Protein AF-A0A853FL81-F1 (afdb_monomer)

Organism: NCBI:txid659016

pLDDT: mean 83.59, std 8.28, range [58.41, 93.62]

Radius of gyration: 17.73 Å; Cα contacts (8 Å, |Δi|>4): 113; chains: 1; bounding box: 42×28×44 Å

Foldseek 3Di:
DAPDLEAAAEEEDPPDPQVVQQQVQLVVLNRHYDDPHYDNDPVRVVVCVVPHPHDYDDDPVSDDPVDDDDDVVNSGHDTDDDDDDDDQDDDPPRVPVVNVVVVVVVVVVVVVD

Secondary structure (DSSP, 8-state):
----SEEEEEEE-TT-HHHHHHHHHHHTTTPEEEEEEEESSHHHHHHHHHHSS-B----GGG--TTS----GGGT-PPPPP---------STTTT-HHHHHHHHHHHHHHHT-

Nearest PDB structures (foldseek):
  3onm-assembly1_A  TM=8.603E-01  e=4.520E-04  Yersinia pseudotuberculosis IP 31758
  3onm-assembly1_B  TM=8.808E-01  e=3.614E-03  Yersinia pseudotuberculosis IP 31758
  7yhj-assembly2_D-2  TM=8.833E-01  e=8.082E-03  Escherichia coli
  7yhj-assembly1_E  TM=8.850E-01  e=7.558E-03  Escherichia coli
  7yhj-assembly1_C  TM=8.945E-01  e=9.884E-03  Escherichia coli

Mean predicted aligned error: 6.87 Å

Sequence (113 aa):
MYKRENVPVEIFHTGDVFRSRAIERLESTGKRARIVVSSPSFSGVRAALLSHQVVAVLFLRNVSPVWRVLTRKDGFPPLPKIGTQLVRGTTRDKRHQIVNDVADLIKTVWADL

Structure (mmCIF, N/CA/C/O backbone):
data_AF-A0A853FL81-F1
#
_entry.id   AF-A0A853FL81-F1
#
loop_
_atom_site.group_PDB
_atom_site.id
_atom_site.type_symbol
_atom_site.label_atom_id
_atom_site.label_alt_id
_atom_site.label_comp_id
_atom_site.label_asym_id
_atom_site.label_entity_id
_atom_site.label_seq_id
_atom_site.pdbx_PDB_ins_code
_atom_site.Cartn_x
_atom_site.Cartn_y
_atom_site.Cartn_z
_atom_site.occupancy
_atom_site.B_iso_or_equiv
_atom_site.auth_seq_id
_atom_site.auth_comp_id
_atom_site.auth_asym_id
_atom_site.auth_atom_id
_atom_site.pdbx_PDB_model_num
ATOM 1 N N . MET A 1 1 ? -16.435 -0.452 13.164 1.00 58.41 1 MET A N 1
ATOM 2 C CA . MET A 1 1 ? -16.075 0.981 13.061 1.00 58.41 1 MET A CA 1
ATOM 3 C C . MET A 1 1 ? -14.763 1.236 13.799 1.00 58.41 1 MET A C 1
ATOM 5 O O . MET A 1 1 ? -14.672 0.894 14.974 1.00 58.41 1 MET A O 1
ATOM 9 N N . TYR A 1 2 ? -13.742 1.785 13.129 1.00 72.94 2 TYR A N 1
ATOM 10 C CA . TYR A 1 2 ? -12.445 2.106 13.740 1.00 72.94 2 TYR A CA 1
ATOM 11 C C . TYR A 1 2 ? -12.520 3.449 14.481 1.00 72.94 2 TYR A C 1
ATOM 13 O O . TYR A 1 2 ? -12.651 4.508 13.862 1.00 72.94 2 TYR A O 1
ATOM 21 N N . LYS A 1 3 ? -12.472 3.394 15.819 1.00 73.00 3 LYS A N 1
ATOM 22 C CA . LYS A 1 3 ? -12.810 4.526 16.702 1.00 73.00 3 LYS A CA 1
ATOM 23 C C . LYS A 1 3 ? -11.682 5.540 16.936 1.00 73.00 3 LYS A C 1
ATOM 25 O O . LYS A 1 3 ? -11.952 6.598 17.483 1.00 73.00 3 LYS A O 1
ATOM 30 N N . ARG A 1 4 ? -10.432 5.251 16.552 1.00 77.12 4 ARG A N 1
ATOM 31 C CA . ARG A 1 4 ? -9.318 6.192 16.775 1.00 77.12 4 ARG A CA 1
ATOM 32 C C . ARG A 1 4 ? -9.322 7.301 15.716 1.00 77.12 4 ARG A C 1
ATOM 34 O O . ARG A 1 4 ? -9.437 7.016 14.519 1.00 77.12 4 ARG A O 1
ATOM 41 N N . GLU A 1 5 ? -9.181 8.544 16.173 1.00 75.00 5 GLU A N 1
ATOM 42 C CA . GLU A 1 5 ? -8.970 9.733 15.329 1.00 75.00 5 GLU A CA 1
ATOM 43 C C . GLU A 1 5 ? -7.543 9.788 14.773 1.00 75.00 5 GLU A C 1
ATOM 45 O O . GLU A 1 5 ? -7.343 10.131 13.611 1.00 75.00 5 GLU A O 1
ATOM 50 N N . ASN A 1 6 ? -6.566 9.375 15.589 1.00 80.12 6 ASN A N 1
ATOM 51 C CA . ASN A 1 6 ? -5.179 9.178 15.181 1.00 80.12 6 ASN A CA 1
ATOM 52 C C . ASN A 1 6 ? -4.967 7.710 14.814 1.00 80.12 6 ASN A C 1
ATOM 54 O O . ASN A 1 6 ? -4.939 6.835 15.687 1.00 80.12 6 ASN A O 1
ATOM 58 N N . VAL A 1 7 ? -4.821 7.433 13.522 1.00 77.94 7 VAL A N 1
ATOM 59 C CA . VAL A 1 7 ? -4.589 6.071 13.039 1.00 77.94 7 VAL A CA 1
ATOM 60 C C . VAL A 1 7 ? -3.084 5.801 13.058 1.00 77.94 7 VAL A C 1
ATOM 62 O O . VAL A 1 7 ? -2.349 6.504 12.367 1.00 77.94 7 VAL A O 1
ATOM 65 N N . PRO A 1 8 ? -2.593 4.818 13.836 1.00 77.50 8 PRO A N 1
ATOM 66 C CA . PRO A 1 8 ? -1.213 4.369 13.743 1.00 77.50 8 PRO A CA 1
ATOM 67 C C . PRO A 1 8 ? -1.031 3.645 12.411 1.00 77.50 8 PRO A C 1
ATOM 69 O O . PRO A 1 8 ? -1.571 2.555 12.205 1.00 77.50 8 PRO A O 1
ATOM 72 N N . VAL A 1 9 ? -0.299 4.274 11.501 1.00 74.75 9 VAL A N 1
ATOM 73 C CA . VAL A 1 9 ? -0.038 3.721 10.179 1.00 74.75 9 VAL A CA 1
ATOM 74 C C . VAL A 1 9 ? 1.417 3.278 10.107 1.00 74.75 9 VAL A C 1
ATOM 76 O O . VAL A 1 9 ? 2.327 4.039 10.449 1.00 74.75 9 VAL A O 1
ATOM 79 N N . GLU A 1 10 ? 1.623 2.037 9.682 1.00 73.69 10 GLU A N 1
ATOM 80 C CA . GLU A 1 10 ? 2.874 1.629 9.064 1.00 73.69 10 GLU A CA 1
ATOM 81 C C . GLU A 1 10 ? 2.732 1.859 7.569 1.00 73.69 10 GLU A C 1
ATOM 83 O O . GLU A 1 10 ? 1.733 1.483 6.953 1.00 73.69 10 GLU A O 1
ATOM 88 N N . ILE A 1 11 ? 3.695 2.570 7.003 1.00 68.25 11 ILE A N 1
ATOM 89 C CA . ILE A 1 11 ? 3.682 2.871 5.586 1.00 68.25 11 ILE A CA 1
ATOM 90 C C . ILE A 1 11 ? 5.103 2.756 5.058 1.00 68.25 11 ILE A C 1
ATOM 92 O O . ILE A 1 11 ? 6.062 3.065 5.765 1.00 68.25 11 ILE A O 1
ATOM 96 N N . PHE A 1 12 ? 5.219 2.385 3.785 1.00 62.47 12 PHE A N 1
ATOM 97 C CA . PHE A 1 12 ? 6.453 2.497 3.031 1.00 62.47 12 PHE A CA 1
ATOM 98 C C . PHE A 1 12 ? 7.167 3.853 3.212 1.00 62.47 12 PHE A C 1
ATOM 100 O O . PHE A 1 12 ? 6.562 4.883 3.535 1.00 62.47 12 PHE A O 1
ATOM 107 N N . HIS A 1 13 ? 8.485 3.820 3.008 1.00 68.94 13 HIS A N 1
ATOM 108 C CA . HIS A 1 13 ? 9.416 4.938 3.180 1.00 68.94 13 HIS A CA 1
ATOM 109 C C . HIS A 1 13 ? 8.948 6.295 2.611 1.00 68.94 13 HIS A C 1
ATOM 111 O O . HIS A 1 13 ? 8.121 6.399 1.706 1.00 68.94 13 HIS A O 1
ATOM 117 N N . THR A 1 14 ? 9.482 7.382 3.177 1.00 60.97 14 THR A N 1
ATOM 118 C CA . THR A 1 14 ? 9.193 8.757 2.736 1.00 60.97 14 THR A CA 1
ATOM 119 C C . THR A 1 14 ? 9.492 8.928 1.242 1.00 60.97 14 THR A C 1
ATOM 121 O O . THR A 1 14 ? 10.557 8.525 0.787 1.00 60.97 14 THR A O 1
ATOM 124 N N . GLY A 1 15 ? 8.565 9.541 0.497 1.00 66.19 15 GLY A N 1
ATOM 125 C CA . GLY A 1 15 ? 8.654 9.703 -0.962 1.00 66.19 15 GLY A CA 1
ATOM 126 C C . GLY A 1 15 ? 7.860 8.662 -1.756 1.00 66.19 15 GLY A C 1
ATOM 127 O O . GLY A 1 15 ? 7.657 8.838 -2.955 1.00 66.19 15 GLY A O 1
ATOM 128 N N . ASP A 1 16 ? 7.348 7.622 -1.095 1.00 79.81 16 ASP A N 1
ATOM 129 C CA . ASP A 1 16 ? 6.513 6.623 -1.746 1.00 79.81 16 ASP A CA 1
ATOM 130 C C . ASP A 1 16 ? 5.120 7.180 -2.117 1.00 79.81 16 ASP A C 1
ATOM 132 O O . ASP A 1 16 ? 4.380 7.708 -1.281 1.00 79.81 16 ASP A O 1
ATOM 136 N N . VAL A 1 17 ? 4.723 6.999 -3.381 1.00 80.44 17 VAL A N 1
ATOM 137 C CA . VAL A 1 17 ? 3.373 7.274 -3.880 1.00 80.44 17 VAL A CA 1
ATOM 138 C C . VAL A 1 17 ? 2.288 6.568 -3.062 1.00 80.44 17 VAL A C 1
ATOM 140 O O . VAL A 1 17 ? 1.247 7.169 -2.796 1.00 80.44 17 VAL A O 1
ATOM 143 N N . PHE A 1 18 ? 2.521 5.336 -2.600 1.00 81.12 18 PHE A N 1
ATOM 144 C CA . PHE A 1 18 ? 1.586 4.609 -1.741 1.00 81.12 18 PHE A CA 1
ATOM 145 C C . PHE A 1 18 ? 1.320 5.383 -0.455 1.00 81.12 18 PHE A C 1
ATOM 147 O O . PHE A 1 18 ? 0.170 5.504 -0.025 1.00 81.12 18 PHE A O 1
ATOM 154 N N . ARG A 1 19 ? 2.375 5.962 0.124 1.00 83.50 19 ARG A N 1
ATOM 155 C CA . ARG A 1 19 ? 2.287 6.731 1.358 1.00 83.50 19 ARG A CA 1
ATOM 156 C C . ARG A 1 19 ? 1.492 7.999 1.189 1.00 83.50 19 ARG A C 1
ATOM 158 O O . ARG A 1 19 ? 0.539 8.216 1.935 1.00 83.50 19 ARG A O 1
ATOM 165 N N . SER A 1 20 ? 1.860 8.803 0.203 1.00 85.25 20 SER A N 1
ATOM 166 C CA . SER A 1 20 ? 1.188 10.072 -0.058 1.00 85.25 20 SER A CA 1
ATOM 167 C C . SER A 1 20 ? -0.304 9.854 -0.314 1.00 85.25 20 SER A C 1
ATOM 169 O O . SER A 1 20 ? -1.133 10.528 0.289 1.00 85.25 20 SER A O 1
ATOM 171 N N . ARG A 1 21 ? -0.662 8.838 -1.115 1.00 86.81 21 ARG A N 1
ATOM 172 C CA . ARG A 1 21 ? -2.065 8.502 -1.406 1.00 86.81 21 ARG A CA 1
ATOM 173 C C . ARG A 1 21 ? -2.823 7.966 -0.195 1.00 86.81 21 ARG A C 1
ATOM 175 O O . ARG A 1 21 ? -3.998 8.283 -0.035 1.00 86.81 21 ARG A O 1
ATOM 182 N N . ALA A 1 22 ? -2.186 7.151 0.642 1.00 86.12 22 ALA A N 1
ATOM 183 C CA . ALA A 1 22 ? -2.808 6.621 1.851 1.00 86.12 22 ALA A CA 1
ATOM 184 C C . ALA A 1 22 ? -3.147 7.736 2.848 1.00 86.12 22 ALA A C 1
ATOM 186 O O . ALA A 1 22 ? -4.261 7.770 3.368 1.00 86.12 22 ALA A O 1
ATOM 187 N N . ILE A 1 23 ? -2.200 8.651 3.075 1.00 87.81 23 ILE A N 1
ATOM 188 C CA . ILE A 1 23 ? -2.367 9.802 3.970 1.00 87.81 23 ILE A CA 1
ATOM 189 C C . ILE A 1 23 ? -3.455 10.729 3.428 1.00 87.81 23 ILE A C 1
ATOM 191 O O . ILE A 1 23 ? -4.430 10.968 4.131 1.00 87.81 23 ILE A O 1
ATOM 195 N N . GLU A 1 24 ? -3.345 11.147 2.161 1.00 89.31 24 GLU A N 1
ATOM 196 C CA . GLU A 1 24 ? -4.318 12.018 1.482 1.00 89.31 24 GLU A CA 1
ATOM 197 C C . GLU A 1 24 ? -5.750 11.486 1.641 1.00 89.31 24 GLU A C 1
ATOM 199 O O . GLU A 1 24 ? -6.670 12.209 2.021 1.00 89.31 24 GLU A O 1
ATOM 204 N N . ARG A 1 25 ? -5.942 10.186 1.387 1.00 89.44 25 ARG A N 1
ATOM 205 C CA . ARG A 1 25 ? -7.256 9.551 1.500 1.00 89.44 25 ARG A CA 1
ATOM 206 C C . ARG A 1 25 ? -7.726 9.463 2.942 1.00 89.44 25 ARG A C 1
ATOM 208 O O . ARG A 1 25 ? -8.889 9.735 3.214 1.00 89.44 25 ARG A O 1
ATOM 215 N N . LEU A 1 26 ? -6.861 9.082 3.872 1.00 88.81 26 LEU A N 1
ATOM 216 C CA . LEU A 1 26 ? -7.257 8.979 5.270 1.00 88.81 26 LEU A CA 1
ATOM 217 C C . LEU A 1 26 ? -7.670 10.347 5.838 1.00 88.81 26 LEU A C 1
ATOM 219 O O . LEU A 1 26 ? -8.729 10.464 6.461 1.00 88.81 26 LEU A O 1
ATOM 223 N N . GLU A 1 27 ? -6.893 11.385 5.544 1.00 89.50 27 GLU A N 1
ATOM 224 C CA . GLU A 1 27 ? -7.153 12.757 5.981 1.00 89.50 27 GLU A CA 1
ATOM 225 C C . GLU A 1 27 ? -8.425 13.335 5.360 1.00 89.50 27 GLU A C 1
ATOM 227 O O . GLU A 1 27 ? -9.171 14.032 6.049 1.00 89.50 27 GLU A O 1
ATOM 232 N N . SER A 1 28 ? -8.781 12.934 4.132 1.00 88.75 28 SER A N 1
ATOM 233 C CA . SER A 1 28 ? -10.065 13.304 3.519 1.00 88.75 28 SER A CA 1
ATOM 234 C C . SER A 1 28 ? -11.294 12.758 4.264 1.00 88.75 28 SER A C 1
ATOM 236 O O . SER A 1 28 ? -12.420 13.095 3.908 1.00 88.75 28 SER A O 1
ATOM 238 N N . THR A 1 29 ? -11.114 11.889 5.264 1.00 87.56 29 THR A N 1
ATOM 239 C CA . THR A 1 29 ? -12.191 11.384 6.138 1.00 87.56 29 THR A CA 1
ATOM 240 C C . THR A 1 29 ? -12.168 11.985 7.545 1.00 87.56 29 THR A C 1
ATOM 242 O O . THR A 1 29 ? -12.864 11.496 8.434 1.00 87.56 29 THR A O 1
ATOM 245 N N . GLY A 1 30 ? -11.356 13.024 7.769 1.00 86.69 30 GLY A N 1
ATOM 246 C CA . GLY A 1 30 ? -11.178 13.654 9.080 1.00 86.69 30 GLY A CA 1
ATOM 247 C C . GLY A 1 30 ? -10.307 12.845 10.048 1.00 86.69 30 GLY A C 1
ATOM 248 O O . GLY A 1 30 ? -10.236 13.170 11.230 1.00 86.69 30 GLY A O 1
ATOM 249 N N . LYS A 1 31 ? -9.641 11.783 9.573 1.00 87.12 31 LYS A N 1
ATOM 250 C CA . LYS A 1 31 ? -8.715 10.965 10.368 1.00 87.12 31 LYS A CA 1
ATOM 251 C C . LYS A 1 31 ? -7.280 11.404 10.116 1.00 87.12 31 LYS A C 1
ATOM 253 O O . LYS A 1 31 ? -6.858 11.489 8.970 1.00 87.12 31 LYS A O 1
ATOM 258 N N . ARG A 1 32 ? -6.500 11.616 11.176 1.00 87.38 32 ARG A N 1
ATOM 259 C CA . ARG A 1 32 ? -5.078 11.963 11.051 1.00 87.38 32 ARG A CA 1
ATOM 260 C C . ARG A 1 32 ? -4.222 10.706 10.960 1.00 87.38 32 ARG A C 1
ATOM 262 O O . ARG A 1 32 ? -4.351 9.788 11.779 1.00 87.38 32 ARG A O 1
ATOM 269 N N . ALA A 1 33 ? -3.328 10.671 9.976 1.00 86.12 33 ALA A N 1
ATOM 270 C CA . ALA A 1 33 ? -2.325 9.623 9.865 1.00 86.12 33 ALA A CA 1
ATOM 271 C C . ALA A 1 33 ? -1.196 9.877 10.877 1.00 86.12 33 ALA A C 1
ATOM 273 O O . ALA A 1 33 ? -0.554 10.923 10.854 1.00 86.12 33 ALA A O 1
ATOM 274 N N . ARG A 1 34 ? -0.914 8.907 11.752 1.00 87.38 34 ARG A N 1
ATOM 275 C CA . ARG A 1 34 ? 0.268 8.922 12.623 1.00 87.38 34 ARG A CA 1
ATOM 276 C C . ARG A 1 34 ? 1.237 7.850 12.157 1.00 87.38 34 ARG A C 1
ATOM 278 O O . ARG A 1 34 ? 0.978 6.666 12.359 1.00 87.38 34 ARG A O 1
ATOM 285 N N . ILE A 1 35 ? 2.354 8.259 11.569 1.00 85.75 35 ILE A N 1
ATOM 286 C CA . ILE A 1 35 ? 3.396 7.326 11.132 1.00 85.75 35 ILE A CA 1
ATOM 287 C C . ILE A 1 35 ? 4.146 6.827 12.363 1.00 85.75 35 ILE A C 1
ATOM 289 O O . ILE A 1 35 ? 4.766 7.617 13.070 1.00 85.75 35 ILE A O 1
ATOM 293 N N . VAL A 1 36 ? 4.047 5.530 12.644 1.00 84.81 36 VAL A N 1
ATOM 294 C CA . VAL A 1 36 ? 4.676 4.914 13.830 1.00 84.81 36 VAL A CA 1
ATOM 295 C C . VAL A 1 36 ? 5.896 4.077 13.490 1.00 84.81 36 VAL A C 1
ATOM 297 O O . VAL A 1 36 ? 6.764 3.877 14.330 1.00 84.81 36 VAL A O 1
ATOM 300 N N . VAL A 1 37 ? 5.957 3.599 12.255 1.00 81.69 37 VAL A N 1
ATOM 301 C CA . VAL A 1 37 ? 7.060 2.824 11.702 1.00 81.69 37 VAL A CA 1
ATOM 302 C C . VAL A 1 37 ? 7.042 2.996 10.187 1.00 81.69 37 VAL A C 1
ATOM 304 O O . VAL A 1 37 ? 5.996 3.263 9.591 1.00 81.69 37 VAL A O 1
ATOM 307 N N . SER A 1 38 ? 8.222 2.928 9.583 1.00 84.06 38 SER A N 1
ATOM 308 C CA . SER A 1 38 ? 8.423 3.110 8.152 1.00 84.06 38 SER A CA 1
ATOM 309 C C . SER A 1 38 ? 9.489 2.135 7.677 1.00 84.06 38 SER A C 1
ATOM 311 O O . SER A 1 38 ? 10.612 2.169 8.180 1.00 84.06 38 SER A O 1
ATOM 313 N N . SER A 1 39 ? 9.166 1.301 6.690 1.00 83.12 39 SER A N 1
ATOM 314 C CA . SER A 1 39 ? 10.122 0.386 6.062 1.00 83.12 39 SER A CA 1
ATOM 315 C C . SER A 1 39 ? 10.126 0.537 4.539 1.00 83.12 39 SER A C 1
ATOM 317 O O . SER A 1 39 ? 9.068 0.666 3.933 1.00 83.12 39 SER A O 1
ATOM 319 N N . PRO A 1 40 ? 11.286 0.471 3.865 1.00 82.75 40 PRO A N 1
ATOM 320 C CA . PRO A 1 40 ? 11.324 0.364 2.407 1.00 82.75 40 PRO A CA 1
ATOM 321 C C . PRO A 1 40 ? 11.012 -1.058 1.902 1.00 82.75 40 PRO A C 1
ATOM 323 O O . PRO A 1 40 ? 10.998 -1.285 0.698 1.00 82.75 40 PRO A O 1
ATOM 326 N N . SER A 1 41 ? 10.788 -2.032 2.793 1.00 86.00 41 SER A N 1
ATOM 327 C CA . SER A 1 41 ? 10.646 -3.445 2.432 1.00 86.00 41 SER A CA 1
ATOM 328 C C . SER A 1 41 ? 9.300 -4.014 2.868 1.00 86.00 41 SER A C 1
ATOM 330 O O . SER A 1 41 ? 8.842 -3.759 3.982 1.00 86.00 41 SER A O 1
ATOM 332 N N . PHE A 1 42 ? 8.707 -4.876 2.035 1.00 85.06 42 PHE A N 1
ATOM 333 C CA . PHE A 1 42 ? 7.482 -5.590 2.407 1.00 85.06 42 PHE A CA 1
ATOM 334 C C . PHE A 1 42 ? 7.673 -6.425 3.684 1.00 85.06 42 PHE A C 1
ATOM 336 O O . PHE A 1 42 ? 6.796 -6.440 4.539 1.00 85.06 42 PHE A O 1
ATOM 343 N N . SER A 1 43 ? 8.832 -7.062 3.875 1.00 88.62 43 SER A N 1
ATOM 344 C CA . SER A 1 43 ? 9.134 -7.820 5.099 1.00 88.62 43 SER A CA 1
ATOM 345 C C . SER A 1 43 ? 9.082 -6.959 6.365 1.00 88.62 43 SER A C 1
ATOM 347 O O . SER A 1 43 ? 8.564 -7.413 7.383 1.00 88.62 43 SER A O 1
ATOM 349 N N . GLY A 1 44 ? 9.552 -5.709 6.305 1.00 87.00 44 GLY A N 1
ATOM 350 C CA . GLY A 1 44 ? 9.445 -4.769 7.422 1.00 87.00 44 GLY A CA 1
ATOM 351 C C . GLY A 1 44 ? 8.000 -4.355 7.711 1.00 87.00 44 GLY A C 1
ATOM 352 O O . GLY A 1 44 ? 7.592 -4.378 8.872 1.00 87.00 44 GLY A O 1
ATOM 353 N N . VAL A 1 45 ? 7.202 -4.103 6.665 1.00 87.00 45 VAL A N 1
ATOM 354 C CA . VAL A 1 45 ? 5.748 -3.869 6.790 1.00 87.00 45 VAL A CA 1
ATOM 355 C C . VAL A 1 45 ? 5.076 -5.044 7.512 1.00 87.00 45 VAL A C 1
ATOM 357 O O . VAL A 1 45 ? 4.313 -4.857 8.461 1.00 87.00 45 VAL A O 1
ATOM 360 N N . ARG A 1 46 ? 5.404 -6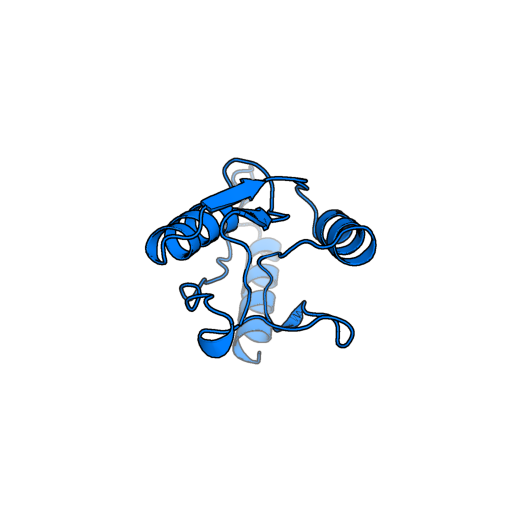.285 7.117 1.00 88.62 46 ARG A N 1
ATOM 361 C CA . ARG A 1 46 ? 4.870 -7.497 7.765 1.00 88.62 46 ARG A CA 1
ATOM 362 C C . ARG A 1 46 ? 5.255 -7.581 9.237 1.00 88.62 46 ARG A C 1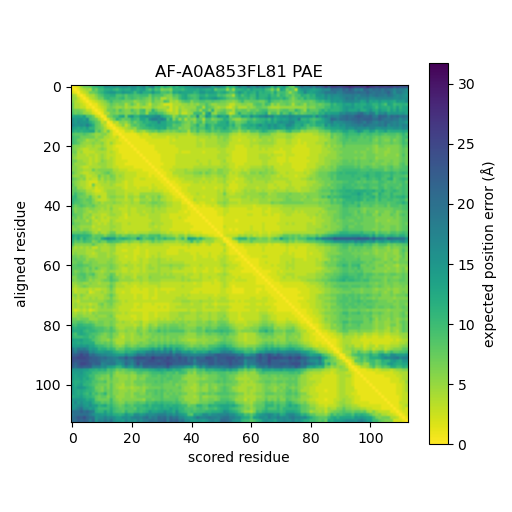
ATOM 364 O O . ARG A 1 46 ? 4.401 -7.886 10.065 1.00 88.62 46 ARG A O 1
ATOM 371 N N . ALA A 1 47 ? 6.524 -7.338 9.558 1.00 88.94 47 ALA A N 1
ATOM 372 C CA . ALA A 1 47 ? 7.014 -7.394 10.930 1.00 88.94 47 ALA A CA 1
ATOM 373 C C . ALA A 1 47 ? 6.275 -6.388 11.822 1.00 88.94 47 ALA A C 1
ATOM 375 O O . ALA A 1 47 ? 5.868 -6.733 12.930 1.00 88.94 47 ALA A O 1
ATOM 376 N N . ALA A 1 48 ? 6.025 -5.178 11.320 1.00 87.06 48 ALA A N 1
ATOM 377 C CA . ALA A 1 48 ? 5.265 -4.159 12.029 1.00 87.06 48 ALA A CA 1
ATOM 378 C C . ALA A 1 48 ? 3.793 -4.537 12.238 1.00 87.06 48 ALA A C 1
ATOM 380 O O . ALA A 1 48 ? 3.295 -4.406 13.353 1.00 87.06 48 ALA A O 1
ATOM 381 N N . LEU A 1 49 ? 3.116 -5.058 11.206 1.00 88.69 49 LEU A N 1
ATOM 382 C CA . LEU A 1 49 ? 1.728 -5.534 11.304 1.00 88.69 49 LEU A CA 1
ATOM 383 C C . LEU A 1 49 ? 1.552 -6.656 12.337 1.00 88.69 49 LEU A C 1
ATOM 385 O O . LEU A 1 49 ? 0.489 -6.767 12.940 1.00 88.69 49 LEU A O 1
ATOM 389 N N . LEU A 1 50 ? 2.572 -7.498 12.526 1.00 88.06 50 LEU A N 1
ATOM 390 C CA . LEU A 1 50 ? 2.543 -8.591 13.502 1.00 88.06 50 LEU A CA 1
ATOM 391 C C . LEU A 1 50 ? 2.882 -8.135 14.926 1.00 88.06 50 LEU A C 1
ATOM 393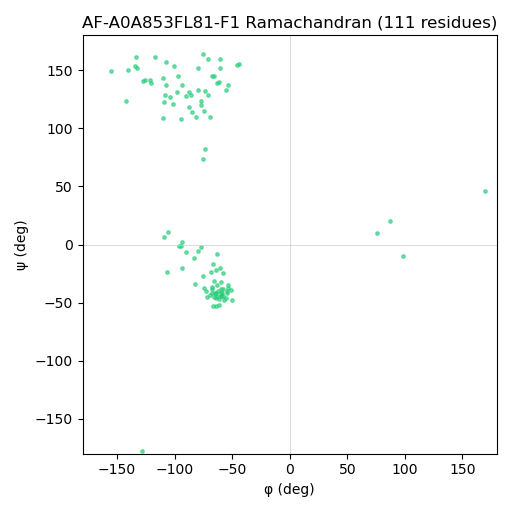 O O . LEU A 1 50 ? 2.353 -8.690 15.883 1.00 88.06 50 LEU A O 1
ATOM 397 N N . SER A 1 51 ? 3.771 -7.153 15.073 1.00 81.31 51 SER A N 1
ATOM 398 C CA . SER A 1 51 ? 4.282 -6.707 16.379 1.00 81.31 51 SER A CA 1
ATOM 399 C C . SER A 1 51 ? 3.512 -5.532 16.981 1.00 81.31 51 SER A C 1
ATOM 401 O O . SER A 1 51 ? 3.575 -5.316 18.189 1.00 81.31 51 SER A O 1
ATOM 403 N N . HIS A 1 52 ? 2.777 -4.769 16.172 1.00 68.44 52 HIS A N 1
ATOM 404 C CA . HIS A 1 52 ? 2.103 -3.549 16.604 1.00 68.44 52 HIS A CA 1
ATOM 405 C C . HIS A 1 52 ? 0.642 -3.517 16.130 1.00 68.44 52 HIS A C 1
ATOM 407 O O . HIS A 1 52 ? 0.293 -4.044 15.077 1.00 68.44 52 HIS A O 1
ATOM 413 N N . GLN A 1 53 ? -0.232 -2.823 16.869 1.00 81.38 53 GLN A N 1
ATOM 414 C CA . GLN A 1 53 ? -1.589 -2.497 16.402 1.00 81.38 53 GLN A CA 1
ATOM 415 C C . GLN A 1 53 ? -1.547 -1.361 15.367 1.00 81.38 53 GLN A C 1
ATOM 417 O O . GLN A 1 53 ? -1.913 -0.222 15.673 1.00 81.38 53 GLN A O 1
ATOM 422 N N . VAL A 1 54 ? -1.085 -1.668 14.155 1.00 88.00 54 VAL A N 1
ATOM 423 C CA . VAL A 1 54 ? -0.937 -0.715 13.044 1.00 88.00 54 VAL A CA 1
ATOM 424 C C . VAL A 1 54 ? -1.826 -1.070 11.861 1.00 88.00 54 VAL A C 1
ATOM 426 O O . VAL A 1 54 ? -2.311 -2.192 11.730 1.00 88.00 54 VAL A O 1
ATOM 429 N N . VAL A 1 55 ? -2.053 -0.086 10.998 1.00 89.75 55 VAL A N 1
ATOM 430 C CA . VAL A 1 55 ? -2.690 -0.249 9.688 1.00 89.75 55 VAL A CA 1
ATOM 431 C C . VAL A 1 55 ? -1.629 -0.032 8.616 1.00 89.75 55 VAL A C 1
ATOM 433 O O . VAL A 1 55 ? -0.791 0.844 8.787 1.00 89.75 55 VAL A O 1
ATOM 436 N N . ALA A 1 56 ? -1.675 -0.782 7.517 1.00 89.44 56 ALA A N 1
ATOM 437 C CA . ALA A 1 56 ? -0.788 -0.584 6.373 1.00 89.44 56 ALA A CA 1
ATOM 438 C C . ALA A 1 56 ? -1.567 -0.600 5.054 1.00 89.44 56 ALA A C 1
ATOM 440 O O . ALA A 1 56 ? -2.690 -1.108 4.983 1.00 89.44 56 ALA A O 1
ATOM 441 N N . VAL A 1 57 ? -0.954 -0.056 4.002 1.00 87.75 57 VAL A N 1
ATOM 442 C CA . VAL A 1 57 ? -1.460 -0.138 2.628 1.00 87.75 57 VAL A CA 1
ATOM 443 C C . VAL A 1 57 ? -0.686 -1.202 1.866 1.00 87.75 57 VAL A C 1
ATOM 445 O O . VAL A 1 57 ? 0.527 -1.107 1.715 1.00 87.75 57 VAL A O 1
ATOM 448 N N . LEU A 1 58 ? -1.405 -2.208 1.370 1.00 86.81 58 LEU A N 1
ATOM 449 C CA . LEU A 1 58 ? -0.855 -3.350 0.646 1.00 86.81 58 LEU A CA 1
ATOM 450 C C . LEU A 1 58 ? -1.688 -3.640 -0.605 1.00 86.81 58 LEU A C 1
ATOM 452 O O . LEU A 1 58 ? -2.893 -3.386 -0.637 1.00 86.81 58 LEU A O 1
ATOM 456 N N . PHE A 1 59 ? -1.063 -4.249 -1.613 1.00 85.00 59 PHE A N 1
ATOM 457 C CA . PHE A 1 59 ? -1.814 -4.931 -2.665 1.00 85.00 59 PHE A CA 1
ATOM 458 C C . PHE A 1 59 ? -2.637 -6.070 -2.057 1.00 85.00 59 PHE A C 1
ATOM 460 O O . PHE A 1 59 ? -2.119 -6.811 -1.224 1.00 85.00 59 PHE A O 1
ATOM 467 N N . LEU A 1 60 ? -3.879 -6.262 -2.513 1.00 85.19 60 LEU A N 1
ATOM 468 C CA . LEU A 1 60 ? -4.777 -7.298 -1.977 1.00 85.19 60 LEU A CA 1
ATOM 469 C C . LEU A 1 60 ? -4.151 -8.702 -2.010 1.00 85.19 60 LEU A C 1
ATOM 471 O O . LEU A 1 60 ? -4.232 -9.426 -1.027 1.00 85.19 60 LEU A O 1
ATOM 475 N N . ARG A 1 61 ? -3.433 -9.039 -3.088 1.00 84.62 61 ARG A N 1
ATOM 476 C CA . ARG A 1 61 ? -2.677 -10.301 -3.234 1.00 84.62 61 ARG A CA 1
ATOM 477 C C . ARG A 1 61 ? -1.576 -10.518 -2.187 1.00 84.62 61 ARG A C 1
ATOM 479 O O . ARG A 1 61 ? -1.147 -11.644 -1.983 1.00 84.62 61 ARG A O 1
ATOM 486 N N . ASN A 1 62 ? -1.112 -9.452 -1.535 1.00 87.31 62 ASN A N 1
ATOM 487 C CA . ASN A 1 62 ? -0.084 -9.505 -0.495 1.00 87.31 62 ASN A CA 1
ATOM 488 C C . ASN A 1 62 ? -0.689 -9.539 0.920 1.00 87.31 62 ASN A C 1
ATOM 490 O O . ASN A 1 62 ? 0.058 -9.571 1.900 1.00 87.31 62 ASN A O 1
ATOM 494 N N . VAL A 1 63 ? -2.019 -9.488 1.057 1.00 89.75 63 VAL A N 1
ATOM 495 C CA . VAL A 1 63 ? -2.684 -9.544 2.360 1.00 89.75 63 VAL A CA 1
ATOM 496 C C . VAL A 1 63 ? -2.686 -10.987 2.857 1.00 89.75 63 VAL A C 1
ATOM 498 O O . VAL A 1 63 ? -3.237 -11.879 2.220 1.00 89.75 63 VAL A O 1
ATOM 501 N N . SER A 1 64 ? -2.066 -11.212 4.015 1.00 89.44 64 SER A N 1
ATOM 502 C CA . SER A 1 64 ? -2.093 -12.505 4.696 1.00 89.44 64 SER A CA 1
ATOM 503 C C . SER A 1 64 ? -3.504 -12.838 5.204 1.00 89.44 64 SER A C 1
ATOM 505 O O . SER A 1 64 ? -4.175 -11.933 5.707 1.00 89.44 64 SER A O 1
ATOM 507 N N . PRO A 1 65 ? -3.934 -14.116 5.197 1.00 88.75 65 PRO A N 1
ATOM 508 C CA . PRO A 1 65 ? -5.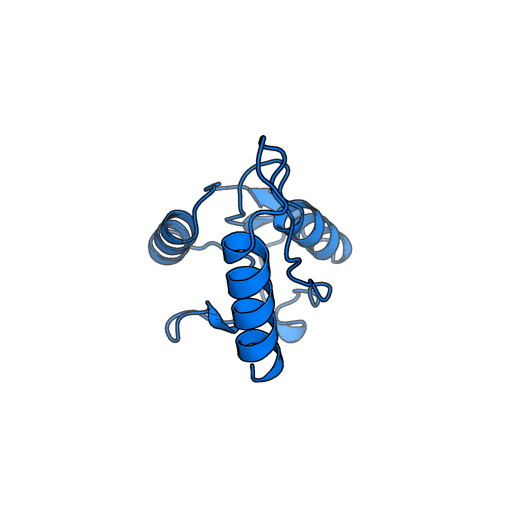233 -14.529 5.740 1.00 88.75 65 PRO A CA 1
ATOM 509 C C . PRO A 1 65 ? -5.453 -14.180 7.219 1.00 88.75 65 PRO A C 1
ATOM 511 O O . PRO A 1 65 ? -6.590 -14.040 7.656 1.00 88.75 65 PRO A O 1
ATOM 514 N N . VAL A 1 66 ? -4.376 -14.028 7.999 1.00 89.06 66 VAL A N 1
ATOM 515 C CA . VAL A 1 66 ? -4.459 -13.650 9.424 1.00 89.06 66 VAL A CA 1
ATOM 516 C C . VAL A 1 66 ? -4.672 -12.149 9.642 1.00 89.06 66 VAL A C 1
ATOM 518 O O . VAL A 1 66 ? -4.837 -11.705 10.777 1.00 89.06 66 VAL A O 1
ATOM 521 N N . TRP A 1 67 ? -4.639 -11.342 8.580 1.00 91.12 67 TRP A N 1
ATOM 522 C CA . TRP A 1 67 ? -4.903 -9.911 8.656 1.00 91.12 67 TRP A CA 1
ATOM 523 C C . TRP A 1 67 ? -6.315 -9.588 8.197 1.00 91.12 67 TRP A C 1
ATOM 525 O O . TRP A 1 67 ? -6.916 -10.271 7.372 1.00 91.12 67 TRP A O 1
ATOM 535 N N . ARG A 1 68 ? -6.835 -8.478 8.714 1.00 91.00 68 ARG A N 1
ATOM 536 C CA . ARG A 1 68 ? -8.158 -7.979 8.358 1.00 91.00 68 ARG A CA 1
ATOM 537 C C . ARG A 1 68 ? -8.039 -6.789 7.418 1.00 91.00 68 ARG A C 1
ATOM 539 O O . ARG A 1 68 ? -7.398 -5.796 7.753 1.00 91.00 68 ARG A O 1
ATOM 546 N N . VAL A 1 69 ? -8.724 -6.859 6.281 1.00 92.12 69 VAL A N 1
ATOM 547 C CA . VAL A 1 69 ? -8.869 -5.724 5.359 1.00 92.12 69 VAL A CA 1
ATOM 548 C C . VAL A 1 69 ? -9.836 -4.697 5.956 1.00 92.12 69 VAL A C 1
ATOM 550 O O . VAL A 1 69 ? -10.921 -5.050 6.419 1.00 92.12 69 VAL A O 1
ATOM 553 N N . LEU A 1 70 ? -9.441 -3.421 5.947 1.00 91.81 70 LEU A N 1
ATOM 554 C CA . LEU A 1 70 ? -10.269 -2.302 6.404 1.00 91.81 70 LEU A CA 1
ATOM 555 C C . LEU A 1 70 ? -11.020 -1.683 5.228 1.00 91.81 70 LEU A C 1
ATOM 557 O O . LEU A 1 70 ? -10.456 -1.484 4.154 1.00 91.81 70 LEU A O 1
ATOM 561 N N . THR A 1 71 ? -12.295 -1.368 5.437 1.00 91.56 71 THR A N 1
ATOM 562 C CA . THR A 1 71 ? -13.193 -0.892 4.375 1.00 91.56 71 THR A CA 1
ATOM 563 C C . THR A 1 71 ? -13.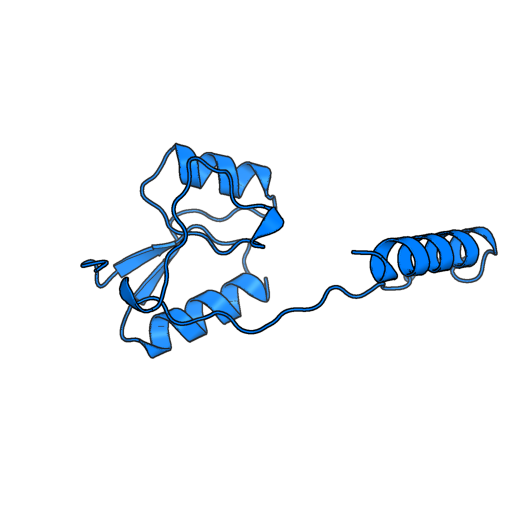897 0.411 4.759 1.00 91.56 71 THR A C 1
ATOM 565 O O . THR A 1 71 ? -13.734 0.931 5.866 1.00 91.56 71 THR A O 1
ATOM 568 N N . ARG A 1 72 ? -14.780 0.907 3.879 1.00 91.19 72 ARG A N 1
ATOM 569 C CA . ARG A 1 72 ? -15.652 2.058 4.179 1.00 91.19 72 ARG A CA 1
ATOM 570 C C . ARG A 1 72 ? -16.468 1.860 5.461 1.00 91.19 72 ARG A C 1
ATOM 572 O O . ARG A 1 72 ? -16.633 2.811 6.215 1.00 91.19 72 ARG A O 1
ATOM 579 N N . LYS A 1 73 ? -16.907 0.628 5.760 1.00 91.06 73 LYS A N 1
ATOM 580 C CA . LYS A 1 73 ? -17.643 0.292 6.999 1.00 91.06 73 LYS A CA 1
ATOM 581 C C . LYS A 1 73 ? -16.801 0.494 8.267 1.00 91.06 73 LYS A C 1
ATOM 583 O O . LYS A 1 73 ? -17.330 0.659 9.366 1.00 91.06 73 LYS A O 1
ATOM 588 N N . ASP A 1 74 ? -15.480 0.489 8.127 1.00 90.50 74 ASP A N 1
ATOM 589 C CA . ASP A 1 74 ? -14.537 0.751 9.208 1.00 90.50 74 ASP A CA 1
ATOM 590 C C . ASP A 1 74 ? -14.174 2.238 9.333 1.00 90.50 74 ASP A C 1
ATOM 592 O O . ASP A 1 74 ? -13.519 2.606 10.307 1.00 90.50 74 ASP A O 1
ATOM 596 N N . GLY A 1 75 ? -14.620 3.087 8.401 1.00 89.12 75 GLY A N 1
ATOM 597 C CA . GLY A 1 75 ? -14.218 4.489 8.297 1.00 89.12 75 GLY A CA 1
ATOM 598 C C . GLY A 1 75 ? -12.951 4.703 7.467 1.00 89.12 75 GLY A C 1
ATOM 599 O O . GLY A 1 75 ? -12.299 5.727 7.639 1.00 89.12 75 GLY A O 1
ATOM 600 N N . PHE A 1 76 ? -12.587 3.745 6.604 1.00 89.94 76 PHE A N 1
ATOM 601 C CA . PHE A 1 76 ? -11.458 3.864 5.678 1.00 89.94 76 PHE A CA 1
ATOM 602 C C . PHE A 1 76 ? -11.969 4.000 4.239 1.00 89.94 76 PHE A C 1
ATOM 604 O O . PHE A 1 76 ? -12.709 3.133 3.763 1.00 89.94 76 PHE A O 1
ATOM 611 N N . PRO A 1 77 ? -11.610 5.072 3.519 1.00 89.25 77 PRO A N 1
ATOM 612 C CA . PRO A 1 77 ? -12.021 5.234 2.133 1.00 89.25 77 PRO A CA 1
ATOM 613 C C . PRO A 1 77 ? -11.281 4.233 1.233 1.00 89.25 77 PRO A C 1
ATOM 615 O O . PRO A 1 77 ? -10.222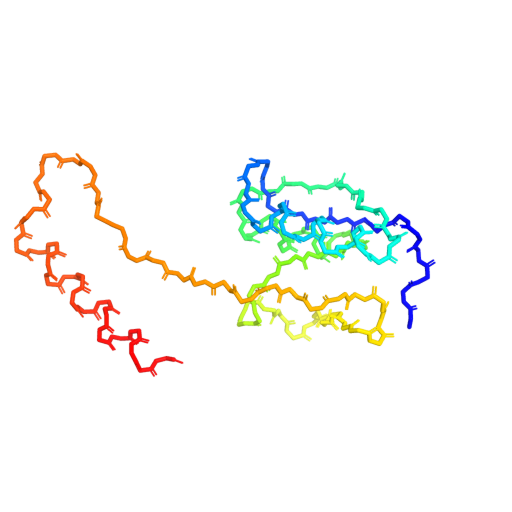 3.721 1.599 1.00 89.25 77 PRO A O 1
ATOM 618 N N . PRO A 1 78 ? -11.810 3.946 0.033 1.00 88.75 78 PRO A N 1
ATOM 619 C CA . PRO A 1 78 ? -11.090 3.134 -0.929 1.00 88.75 78 PRO A CA 1
ATOM 620 C C . PRO A 1 78 ? -9.835 3.870 -1.395 1.00 88.75 78 PRO A C 1
ATOM 622 O O . PRO A 1 78 ? -9.833 5.092 -1.571 1.00 88.75 78 PRO A O 1
ATOM 625 N N . LEU A 1 79 ? -8.782 3.101 -1.635 1.00 86.94 79 LEU A N 1
ATOM 626 C CA . LEU A 1 79 ? -7.561 3.602 -2.246 1.00 86.94 79 LEU A CA 1
ATOM 627 C C . LEU A 1 79 ? -7.735 3.717 -3.767 1.00 86.94 79 LEU 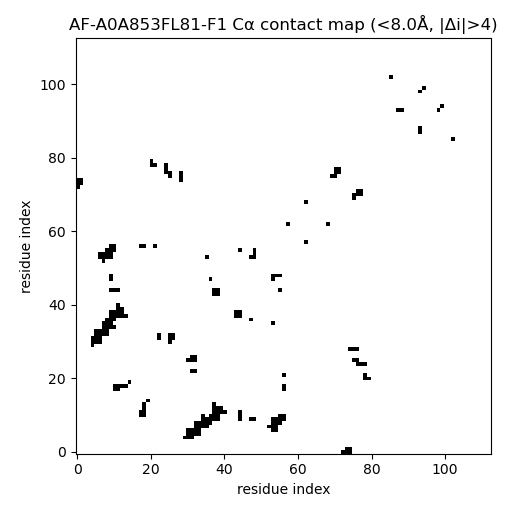A C 1
ATOM 629 O O . LEU A 1 79 ? -8.532 2.974 -4.352 1.00 86.94 79 LEU A O 1
ATOM 633 N N . PRO A 1 80 ? -7.018 4.646 -4.425 1.00 82.88 80 PRO A N 1
ATOM 634 C CA . PRO A 1 80 ? -7.025 4.725 -5.878 1.00 82.88 80 PRO A CA 1
ATOM 635 C C . PRO A 1 80 ? -6.490 3.427 -6.491 1.00 82.88 80 PRO A C 1
ATOM 637 O O . PRO A 1 80 ? -5.648 2.744 -5.903 1.00 82.88 80 PRO A O 1
ATOM 640 N N . LYS A 1 81 ? -6.948 3.113 -7.707 1.00 82.00 81 LYS A N 1
ATOM 641 C CA . LYS A 1 81 ? -6.292 2.085 -8.514 1.00 82.00 81 LYS A CA 1
ATOM 642 C C . LYS A 1 81 ? -4.868 2.539 -8.820 1.00 82.00 81 LYS A C 1
ATOM 644 O O . LYS A 1 81 ? -4.630 3.703 -9.136 1.00 82.00 81 LYS A O 1
ATOM 649 N N . ILE A 1 82 ? -3.949 1.597 -8.735 1.00 77.06 82 ILE A N 1
ATOM 650 C CA . ILE A 1 82 ? -2.532 1.783 -9.017 1.00 77.06 82 ILE A CA 1
ATOM 651 C C . ILE A 1 82 ? -2.116 0.739 -10.044 1.00 77.06 82 ILE A C 1
ATOM 653 O O . ILE A 1 82 ? -2.598 -0.394 -10.012 1.00 77.06 82 ILE A O 1
ATOM 657 N N . GLY A 1 83 ? -1.259 1.143 -10.974 1.00 76.81 83 GLY A N 1
ATOM 658 C CA . GLY A 1 83 ? -0.693 0.260 -11.985 1.00 76.81 83 GLY A CA 1
ATOM 659 C C . GLY A 1 83 ? 0.773 -0.025 -11.697 1.00 76.81 83 GLY A C 1
ATOM 660 O O . GLY A 1 83 ? 1.454 0.760 -11.037 1.00 76.81 83 GLY A O 1
ATOM 661 N N . THR A 1 84 ? 1.259 -1.137 -12.231 1.00 80.31 84 THR A N 1
ATOM 662 C CA . THR A 1 84 ? 2.692 -1.407 -12.349 1.00 80.31 84 THR A CA 1
ATOM 663 C C . THR A 1 84 ? 3.137 -1.018 -13.753 1.00 80.31 84 THR A C 1
ATOM 665 O O . THR A 1 84 ? 2.379 -1.164 -14.710 1.00 80.31 84 THR A O 1
ATOM 668 N N . GLN A 1 85 ? 4.355 -0.498 -13.881 1.00 86.62 85 GLN A N 1
ATOM 669 C CA . GLN A 1 85 ? 4.946 -0.170 -15.173 1.00 86.62 85 GLN A CA 1
ATOM 670 C C . GLN A 1 85 ? 6.237 -0.954 -15.361 1.00 86.62 85 GLN A C 1
ATOM 672 O O . GLN A 1 85 ? 7.042 -1.071 -14.436 1.00 86.62 85 GLN A O 1
ATOM 677 N N . LEU A 1 86 ? 6.443 -1.455 -16.577 1.00 89.44 86 LEU A N 1
ATOM 678 C CA . LEU A 1 86 ? 7.730 -1.985 -16.999 1.00 89.44 86 LEU A CA 1
ATOM 679 C C . LEU A 1 86 ? 8.593 -0.820 -17.488 1.00 89.44 86 LEU A C 1
ATOM 681 O O . LEU A 1 86 ? 8.281 -0.184 -18.494 1.00 89.44 86 LEU A O 1
ATOM 685 N N . VAL A 1 87 ? 9.674 -0.535 -16.765 1.00 89.62 87 VAL A N 1
ATOM 686 C CA . VAL A 1 87 ? 10.572 0.586 -17.062 1.00 89.62 87 VAL A CA 1
ATOM 687 C C . VAL A 1 87 ? 11.880 0.057 -17.637 1.00 89.62 87 VAL A C 1
ATOM 689 O O . VAL A 1 87 ? 12.437 -0.925 -17.149 1.00 89.62 87 VAL A O 1
ATOM 692 N N . ARG A 1 88 ? 12.393 0.717 -18.679 1.00 87.62 88 ARG A N 1
ATOM 693 C CA . ARG A 1 88 ? 13.683 0.368 -19.282 1.00 87.62 88 ARG A CA 1
ATOM 694 C C . ARG A 1 88 ? 14.821 1.069 -18.537 1.00 87.62 88 ARG A C 1
ATOM 696 O O . ARG A 1 88 ? 14.781 2.283 -18.348 1.00 87.62 88 ARG A O 1
ATOM 703 N N . GLY A 1 89 ? 15.836 0.302 -18.138 1.00 84.06 89 GLY A N 1
ATOM 704 C CA . GLY A 1 89 ? 17.001 0.812 -17.408 1.00 84.06 89 GLY A CA 1
ATOM 705 C C . GLY A 1 89 ? 17.794 1.874 -18.180 1.00 84.06 89 GLY A C 1
ATOM 706 O O . GLY A 1 89 ? 17.694 1.984 -19.403 1.00 84.06 89 GLY A O 1
ATOM 707 N N . THR A 1 90 ? 18.597 2.676 -17.470 1.00 79.75 90 THR A N 1
ATOM 708 C CA . THR A 1 90 ? 19.325 3.819 -18.051 1.00 79.75 90 THR A CA 1
ATOM 709 C C . THR A 1 90 ? 20.766 3.522 -18.503 1.00 79.75 90 THR A C 1
ATOM 711 O O . THR A 1 90 ? 21.381 4.393 -19.118 1.00 79.75 90 THR A O 1
ATOM 714 N N . THR A 1 91 ? 21.255 2.292 -18.328 1.00 75.38 91 THR A N 1
ATOM 715 C CA . THR A 1 91 ? 22.637 1.846 -18.599 1.00 75.38 91 THR A CA 1
ATOM 716 C C . THR A 1 91 ? 22.980 1.660 -20.089 1.00 75.38 91 THR A C 1
ATOM 718 O O . THR A 1 91 ? 22.097 1.599 -20.947 1.00 75.38 91 THR A O 1
ATOM 721 N N . ARG A 1 92 ? 24.281 1.580 -20.419 1.00 65.81 92 ARG A N 1
ATOM 722 C CA . ARG A 1 92 ? 24.794 1.243 -21.764 1.00 65.81 92 ARG A CA 1
ATOM 723 C C . ARG A 1 92 ? 24.588 -0.253 -22.033 1.00 65.81 92 ARG A C 1
ATOM 725 O O . ARG A 1 92 ? 25.489 -1.019 -21.752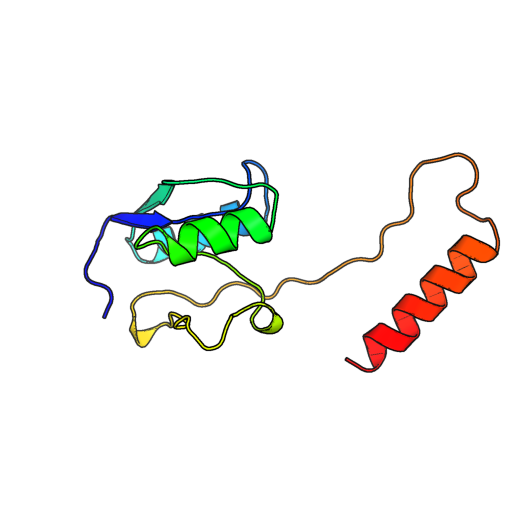 1.00 65.81 92 ARG A O 1
ATOM 732 N N . ASP A 1 93 ? 23.386 -0.639 -22.458 1.00 71.94 93 ASP A N 1
ATOM 733 C CA . ASP A 1 93 ? 23.080 -1.697 -23.455 1.00 71.94 93 ASP A CA 1
ATOM 734 C C . ASP A 1 93 ? 21.563 -2.006 -23.474 1.00 71.94 93 ASP A C 1
ATOM 736 O O . ASP A 1 93 ? 21.088 -3.137 -23.392 1.00 71.94 93 ASP A O 1
ATOM 740 N N . LYS A 1 94 ? 20.735 -0.952 -23.493 1.00 67.75 94 LYS A N 1
ATOM 741 C CA . LYS A 1 94 ? 19.282 -1.061 -23.251 1.00 67.75 94 LYS A CA 1
ATOM 742 C C . LYS A 1 94 ? 18.531 -1.819 -24.333 1.00 67.75 94 LYS A C 1
ATOM 744 O O . LYS A 1 94 ? 17.354 -2.095 -24.136 1.00 67.75 94 LYS A O 1
ATOM 749 N N . ARG A 1 95 ? 19.139 -2.009 -25.505 1.00 71.50 95 ARG A N 1
ATOM 750 C CA . ARG A 1 95 ? 18.511 -2.586 -26.702 1.00 71.50 95 ARG A CA 1
ATOM 751 C C . ARG A 1 95 ? 19.032 -3.984 -27.010 1.00 71.50 95 ARG A C 1
ATOM 753 O O . ARG A 1 95 ? 18.656 -4.527 -28.044 1.00 71.50 95 ARG A O 1
ATOM 760 N N . HIS A 1 96 ? 19.852 -4.552 -26.126 1.00 86.94 96 HIS A N 1
ATOM 761 C CA . HIS A 1 96 ? 20.269 -5.936 -26.243 1.00 86.94 96 HIS A CA 1
ATOM 762 C C . HIS A 1 96 ? 19.037 -6.840 -26.364 1.00 86.94 96 HIS A C 1
ATOM 764 O O . HIS A 1 96 ? 18.058 -6.647 -25.638 1.00 86.94 96 HIS A O 1
ATOM 770 N N . GLN A 1 97 ? 19.083 -7.820 -27.268 1.00 88.50 97 GLN A N 1
ATOM 771 C CA . GLN A 1 97 ? 17.931 -8.669 -27.586 1.00 88.50 97 GLN A CA 1
ATOM 772 C C . GLN A 1 97 ? 17.346 -9.335 -26.331 1.00 88.50 97 GLN A C 1
ATOM 774 O O . GLN A 1 97 ? 16.148 -9.240 -26.102 1.00 88.50 97 GLN A O 1
ATOM 779 N N . ILE A 1 98 ? 18.208 -9.829 -25.433 1.00 90.25 98 ILE A N 1
ATOM 780 C CA . ILE A 1 98 ? 17.820 -10.385 -24.121 1.00 90.25 98 ILE A CA 1
ATOM 781 C C . ILE A 1 98 ? 16.901 -9.444 -23.319 1.00 90.25 98 ILE A C 1
ATOM 783 O O . ILE A 1 98 ? 15.954 -9.899 -22.685 1.00 90.25 98 ILE A O 1
ATOM 787 N N . VAL A 1 99 ? 17.137 -8.126 -23.340 1.00 89.88 99 VAL A N 1
ATOM 788 C CA . VAL A 1 99 ? 16.282 -7.161 -22.624 1.00 89.88 99 VAL A CA 1
ATOM 789 C C . VAL A 1 99 ? 14.886 -7.097 -23.248 1.00 89.88 99 VAL A C 1
ATOM 791 O O . VAL A 1 99 ? 13.904 -6.939 -22.525 1.00 89.88 99 VAL A O 1
ATOM 794 N N . ASN A 1 100 ? 14.784 -7.210 -24.575 1.00 90.12 100 ASN A N 1
ATOM 795 C CA . ASN A 1 100 ? 13.498 -7.238 -25.271 1.00 90.12 100 ASN A CA 1
ATOM 796 C C . ASN A 1 100 ? 12.774 -8.564 -25.029 1.00 90.12 100 ASN A C 1
ATOM 798 O O . ASN A 1 100 ? 11.610 -8.536 -24.650 1.00 90.12 100 ASN A O 1
ATOM 802 N N . ASP A 1 101 ? 13.482 -9.689 -25.130 1.00 93.12 101 ASP A N 1
ATOM 803 C CA . ASP A 1 101 ? 12.910 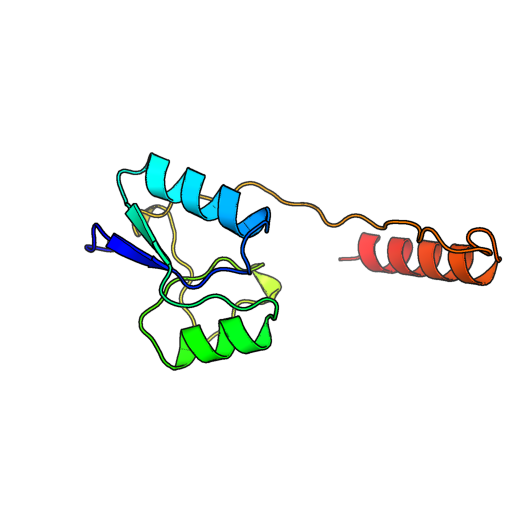-11.021 -24.916 1.00 93.12 101 ASP A CA 1
ATOM 804 C C . ASP A 1 101 ? 12.342 -11.159 -23.497 1.00 93.12 101 ASP A C 1
ATOM 806 O O . ASP A 1 101 ? 11.212 -11.607 -23.311 1.00 93.12 101 ASP A O 1
ATOM 810 N N . VAL A 1 102 ? 13.082 -10.696 -22.481 1.00 91.94 102 VAL A N 1
ATOM 811 C CA . VAL A 1 102 ? 12.600 -10.673 -21.090 1.00 91.94 102 VAL A CA 1
ATOM 812 C C . VAL A 1 102 ? 11.409 -9.728 -20.933 1.00 91.94 102 VAL A C 1
ATOM 814 O O . VAL A 1 102 ? 10.450 -10.062 -20.239 1.00 91.94 102 VAL A O 1
ATOM 817 N N . ALA A 1 103 ? 11.440 -8.552 -21.567 1.00 91.94 103 ALA A N 1
ATOM 818 C CA . ALA A 1 103 ? 10.323 -7.615 -21.506 1.00 91.94 103 ALA A CA 1
ATOM 819 C C . ALA A 1 103 ? 9.047 -8.203 -22.124 1.00 91.94 103 ALA A C 1
ATOM 821 O O . ALA A 1 103 ? 7.965 -8.001 -21.577 1.00 91.94 103 ALA A O 1
ATOM 822 N N . ASP A 1 104 ? 9.165 -8.924 -23.236 1.00 92.88 104 ASP A N 1
ATOM 823 C CA . ASP A 1 104 ? 8.032 -9.551 -23.909 1.00 92.88 104 ASP A CA 1
ATOM 824 C C . ASP A 1 104 ? 7.514 -10.756 -23.121 1.00 92.88 104 ASP A C 1
ATOM 826 O O . ASP A 1 104 ? 6.307 -10.857 -22.916 1.00 92.88 104 ASP A O 1
ATOM 830 N N . LEU A 1 105 ? 8.399 -11.576 -22.539 1.00 93.62 105 LEU A N 1
ATOM 831 C CA . LEU A 1 105 ? 8.003 -12.633 -21.603 1.00 93.62 105 LEU A CA 1
ATOM 832 C C . LEU A 1 105 ? 7.211 -12.076 -20.409 1.00 93.62 105 LEU A C 1
ATOM 834 O O . LEU A 1 105 ? 6.152 -12.605 -20.075 1.00 93.62 105 LEU A O 1
ATOM 838 N N . ILE A 1 106 ? 7.694 -10.997 -19.781 1.00 93.06 106 ILE A N 1
ATOM 839 C CA . ILE A 1 106 ? 6.996 -10.355 -18.658 1.00 93.06 106 ILE A CA 1
ATOM 840 C C . ILE A 1 106 ? 5.604 -9.882 -19.090 1.00 93.06 106 ILE A C 1
ATOM 842 O O . ILE A 1 106 ? 4.649 -10.098 -18.351 1.00 93.06 106 ILE A O 1
ATOM 846 N N . LYS A 1 107 ? 5.465 -9.258 -20.269 1.00 90.25 107 LYS A N 1
ATOM 847 C CA . LYS A 1 107 ? 4.160 -8.791 -20.770 1.00 90.25 107 LYS A CA 1
ATOM 848 C C . LYS A 1 107 ? 3.195 -9.943 -21.023 1.00 90.25 107 LYS A C 1
ATOM 850 O O . LYS A 1 107 ? 2.031 -9.808 -20.671 1.00 90.25 107 LYS A O 1
ATOM 855 N N . THR A 1 108 ? 3.669 -11.045 -21.603 1.00 91.94 108 THR A N 1
ATOM 856 C CA . THR A 1 108 ? 2.843 -12.231 -21.860 1.00 91.94 108 THR A CA 1
ATOM 857 C C . THR A 1 108 ? 2.320 -12.811 -20.551 1.00 91.94 108 THR A C 1
ATOM 859 O O . THR A 1 108 ? 1.115 -12.910 -20.374 1.00 91.94 108 THR A O 1
ATOM 862 N N . VAL A 1 109 ? 3.203 -13.074 -19.580 1.00 87.81 109 VAL A N 1
ATOM 863 C CA . VAL A 1 109 ? 2.798 -13.621 -18.271 1.00 87.81 109 VAL A CA 1
ATOM 864 C C . VAL A 1 109 ? 1.879 -12.659 -17.511 1.00 87.81 109 VAL A C 1
ATOM 866 O O . VAL A 1 109 ? 0.987 -13.095 -16.792 1.00 87.81 109 VAL A O 1
ATOM 869 N N . TRP A 1 110 ? 2.085 -11.346 -17.649 1.00 81.88 110 TRP A N 1
ATOM 870 C CA . TRP A 1 110 ? 1.251 -10.345 -16.981 1.00 81.88 110 TRP A CA 1
ATOM 871 C C . TRP A 1 110 ? -0.130 -10.179 -17.627 1.00 81.88 110 TRP A C 1
ATOM 873 O O . TRP A 1 110 ? -1.061 -9.783 -16.938 1.00 81.88 110 TRP A O 1
ATOM 883 N N . ALA A 1 111 ? -0.282 -10.457 -18.925 1.00 75.12 111 ALA A N 1
ATOM 884 C CA . ALA A 1 111 ? -1.580 -10.402 -19.601 1.00 75.12 111 ALA A CA 1
ATOM 885 C C . ALA A 1 111 ? -2.542 -11.508 -19.128 1.00 75.12 111 ALA A C 1
ATOM 887 O O . ALA A 1 111 ? -3.755 -11.332 -19.218 1.00 75.12 111 ALA A O 1
ATOM 888 N N . ASP A 1 112 ? -1.991 -12.600 -18.594 1.00 58.72 112 ASP A N 1
ATOM 889 C CA . ASP A 1 112 ? -2.730 -13.773 -18.119 1.00 58.72 112 ASP A CA 1
ATOM 890 C C . ASP A 1 112 ? -3.063 -13.729 -16.605 1.00 58.72 112 ASP A C 1
ATOM 892 O O . ASP A 1 112 ? -3.643 -14.682 -16.077 1.00 58.72 112 ASP A O 1
ATOM 896 N N . LEU A 1 113 ? -2.701 -12.646 -15.895 1.00 59.38 113 LEU A N 1
ATOM 897 C CA . LEU A 1 113 ? -2.933 -12.425 -14.452 1.00 59.38 113 LEU A CA 1
ATOM 898 C C . LEU A 1 113 ? -4.025 -11.381 -14.176 1.00 59.38 113 LEU A C 1
ATOM 900 O O . LEU A 1 113 ? -4.791 -11.594 -13.207 1.00 59.38 113 LEU A O 1
#

Solvent-accessible surface area (backbone atoms only — not comparable to full-atom values): 7220 Å² total; per-residue (Å²): 108,64,85,64,54,66,40,44,27,37,38,54,35,93,88,38,67,70,37,57,52,51,43,56,48,40,42,75,68,76,27,46,75,37,81,76,48,67,32,88,42,72,69,51,51,50,52,45,55,74,75,40,96,49,44,70,86,74,59,74,93,73,59,53,90,92,56,82,87,79,38,64,80,33,73,35,68,84,78,80,91,81,84,88,80,93,77,84,71,91,61,102,65,72,79,41,64,68,56,51,54,52,53,51,51,54,51,55,61,57,74,78,108